Protein AF-X1K2Z6-F1 (afdb_monomer)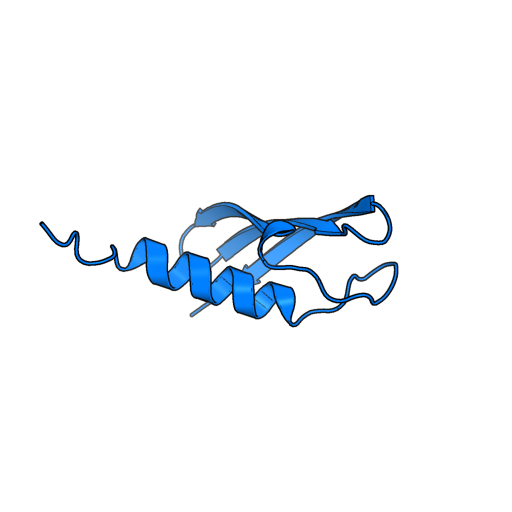

Organism: NCBI:txid412755

Solvent-accessible surface area (backbone atoms only — not comparable to full-atom values): 4011 Å² total; per-residue (Å²): 140,76,80,75,79,53,71,71,55,57,52,52,54,52,48,31,54,57,53,24,73,39,55,38,93,84,79,58,50,61,36,52,56,84,32,48,43,82,74,48,76,57,96,45,42,37,37,27,42,36,42,36,89,88,78,69,51,72,48,77,48,80,45,81,60,131

Mean predicted aligned error: 5.37 Å

Foldseek 3Di:
DDDPPDPVRVVLQVVLVVQQPAADPPPRHGFDSVQWAFPDDDDQWTWIWGARPPPRDIDIDIDGHD

Structure (mmCIF, N/CA/C/O backbone):
data_AF-X1K2Z6-F1
#
_entry.id   AF-X1K2Z6-F1
#
loop_
_atom_site.group_PDB
_atom_site.id
_atom_site.type_symbol
_atom_site.label_atom_id
_atom_site.label_alt_id
_atom_site.label_comp_id
_atom_site.label_asym_id
_atom_site.label_entity_id
_atom_site.label_seq_id
_atom_site.pdbx_PDB_ins_code
_atom_site.Cartn_x
_atom_site.Cartn_y
_atom_site.Cartn_z
_atom_site.occupancy
_atom_site.B_iso_or_equiv
_atom_site.auth_seq_id
_atom_site.auth_comp_id
_atom_site.auth_asym_id
_atom_site.auth_atom_id
_atom_site.pdbx_PDB_model_num
ATOM 1 N N . MET A 1 1 ? -7.690 31.486 6.488 1.00 38.97 1 MET A N 1
ATOM 2 C CA . MET A 1 1 ? -8.378 30.383 5.787 1.00 38.97 1 MET A CA 1
ATOM 3 C C . MET A 1 1 ? -7.514 29.151 5.981 1.00 38.97 1 MET A C 1
ATOM 5 O O . MET A 1 1 ? -6.622 28.917 5.183 1.00 38.97 1 MET A O 1
ATOM 9 N N . ALA A 1 2 ? -7.672 28.471 7.113 1.00 44.97 2 ALA A N 1
ATOM 10 C CA . ALA A 1 2 ? -7.018 27.198 7.379 1.00 44.97 2 ALA A CA 1
ATOM 11 C C . ALA A 1 2 ? -8.141 26.165 7.338 1.00 44.97 2 ALA A C 1
ATOM 13 O O . ALA A 1 2 ? -9.035 26.209 8.177 1.00 44.97 2 ALA A O 1
ATOM 14 N N . THR A 1 3 ? -8.181 25.351 6.289 1.00 54.06 3 THR A N 1
ATOM 15 C CA . THR A 1 3 ? -8.979 24.126 6.288 1.00 54.06 3 THR A CA 1
ATOM 16 C C . THR A 1 3 ? -8.353 23.223 7.334 1.00 54.06 3 THR A C 1
ATOM 18 O O . THR A 1 3 ? -7.221 22.779 7.147 1.00 54.06 3 THR A O 1
ATOM 21 N N . GLU A 1 4 ? -9.044 23.037 8.457 1.00 59.38 4 GLU A N 1
ATOM 22 C CA . GLU A 1 4 ? -8.729 21.963 9.394 1.00 59.38 4 GLU A CA 1
ATOM 23 C C . GLU A 1 4 ? -8.656 20.670 8.568 1.00 59.38 4 GLU A C 1
ATOM 25 O O . GLU A 1 4 ? -9.563 20.427 7.762 1.00 59.38 4 GLU A O 1
ATOM 30 N N . PRO A 1 5 ? -7.544 19.919 8.631 1.00 58.59 5 PRO A N 1
ATOM 31 C CA . PRO A 1 5 ? -7.435 18.679 7.886 1.00 58.59 5 PRO A CA 1
ATOM 32 C C . PRO A 1 5 ? -8.599 17.773 8.293 1.00 58.59 5 PRO A C 1
ATOM 34 O O . PRO A 1 5 ? -8.842 17.537 9.472 1.00 58.59 5 PRO A O 1
ATOM 37 N N . ASP A 1 6 ? -9.356 17.323 7.295 1.00 69.56 6 ASP A N 1
ATOM 38 C CA . ASP A 1 6 ? -10.387 16.306 7.467 1.00 69.56 6 ASP A CA 1
ATOM 39 C C . ASP A 1 6 ? -9.732 15.075 8.121 1.00 69.56 6 ASP A C 1
ATOM 41 O O . ASP A 1 6 ? -8.672 14.633 7.672 1.00 69.56 6 ASP A O 1
ATOM 45 N N . GLU A 1 7 ? -10.335 14.524 9.175 1.00 71.75 7 GLU A N 1
ATOM 46 C CA . GLU A 1 7 ? -9.872 13.321 9.888 1.00 71.75 7 GLU A CA 1
ATOM 47 C C . GLU A 1 7 ? -9.572 12.158 8.914 1.00 71.75 7 GLU A C 1
ATOM 49 O O . GLU A 1 7 ? -8.646 11.363 9.107 1.00 71.75 7 GLU A O 1
ATOM 54 N N . SER A 1 8 ? -10.291 12.105 7.786 1.00 77.19 8 SER A N 1
ATOM 55 C CA . SER A 1 8 ? -10.033 11.154 6.707 1.00 77.19 8 SER A CA 1
ATOM 56 C C . SER A 1 8 ? -8.679 11.358 6.018 1.00 77.19 8 SER A C 1
ATOM 58 O O . SER A 1 8 ? -8.105 10.378 5.539 1.00 77.19 8 SER A O 1
ATOM 60 N N . TYR A 1 9 ? -8.184 12.589 5.896 1.00 80.69 9 TYR A N 1
ATOM 61 C CA . TYR A 1 9 ? -6.905 12.901 5.257 1.00 80.69 9 TYR A CA 1
ATOM 62 C C . TYR A 1 9 ? -5.730 12.481 6.143 1.00 80.69 9 TYR A C 1
ATOM 64 O O . TYR A 1 9 ? -4.817 11.810 5.665 1.00 80.69 9 TYR A O 1
ATOM 72 N N . GLU A 1 10 ? -5.787 12.778 7.442 1.00 85.62 10 GLU A N 1
ATOM 73 C CA . GLU A 1 10 ? -4.734 12.385 8.388 1.00 85.62 10 GLU A CA 1
ATOM 74 C C . GLU A 1 10 ? -4.587 10.863 8.468 1.00 85.62 10 GLU A C 1
ATOM 76 O O . GLU A 1 10 ? -3.474 10.335 8.403 1.00 85.62 10 GLU A O 1
ATOM 81 N N . LYS A 1 11 ? -5.714 10.137 8.511 1.00 86.31 11 LYS A N 1
ATOM 82 C CA . LYS A 1 11 ? -5.707 8.669 8.506 1.00 86.31 11 LYS A CA 1
ATOM 83 C C . LYS A 1 11 ? -5.068 8.110 7.233 1.00 86.31 11 LYS A C 1
ATOM 85 O O . LYS A 1 11 ? -4.270 7.180 7.310 1.00 86.31 11 LYS A O 1
ATOM 90 N N . ARG A 1 12 ? -5.365 8.689 6.065 1.00 88.94 12 ARG A N 1
ATOM 91 C CA . ARG A 1 12 ? -4.765 8.282 4.781 1.00 88.94 12 ARG A CA 1
ATOM 92 C C . ARG A 1 12 ? -3.253 8.484 4.761 1.00 88.94 12 ARG A C 1
ATOM 94 O O . ARG A 1 12 ? -2.530 7.591 4.322 1.00 88.94 12 ARG A O 1
ATOM 101 N N . GLU A 1 13 ? -2.778 9.619 5.257 1.00 89.56 1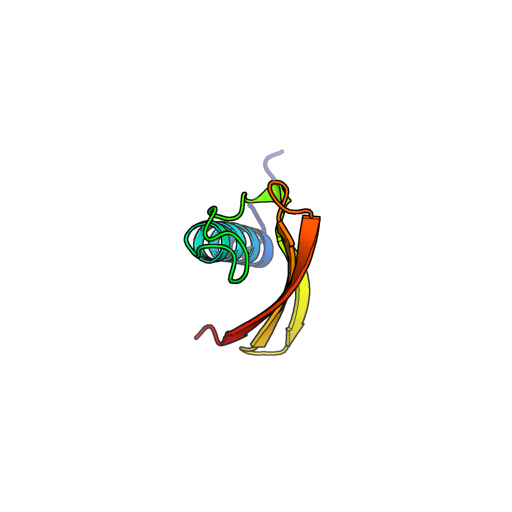3 GLU A N 1
ATOM 102 C CA . GLU A 1 13 ? -1.347 9.921 5.296 1.00 89.56 13 GLU A CA 1
ATOM 103 C C . GLU A 1 13 ? -0.595 9.039 6.298 1.00 89.56 13 GLU A C 1
ATOM 105 O O . GLU A 1 13 ? 0.489 8.543 5.982 1.00 89.56 13 GLU A O 1
ATOM 110 N N . LEU A 1 14 ? -1.189 8.744 7.458 1.00 89.94 14 LEU A N 1
ATOM 111 C CA . LEU A 1 14 ? -0.6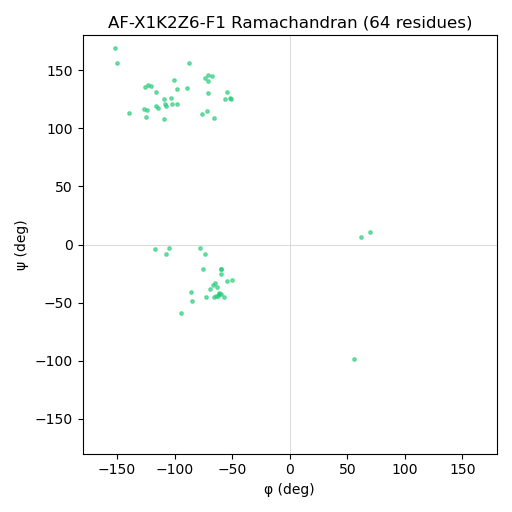25 7.787 8.412 1.00 89.94 14 LEU A CA 1
ATOM 112 C C . LEU A 1 14 ? -0.472 6.394 7.788 1.00 89.94 14 LEU A C 1
ATOM 114 O O . LEU A 1 14 ? 0.557 5.742 7.954 1.00 89.94 14 LEU A O 1
ATOM 118 N N . ILE A 1 15 ? -1.479 5.943 7.040 1.00 90.06 15 ILE A N 1
ATOM 119 C CA . ILE A 1 15 ? -1.466 4.630 6.390 1.00 90.06 15 ILE A CA 1
ATOM 120 C C . ILE A 1 15 ? -0.366 4.542 5.341 1.00 90.06 15 ILE A C 1
ATOM 122 O O . ILE A 1 15 ? 0.371 3.558 5.328 1.00 90.06 15 ILE A O 1
ATOM 126 N N . LYS A 1 16 ? -0.200 5.570 4.504 1.00 92.50 16 LYS A N 1
ATOM 127 C CA . LYS A 1 16 ? 0.910 5.610 3.542 1.00 92.50 16 LYS A CA 1
ATOM 128 C C . LYS A 1 16 ? 2.262 5.498 4.243 1.00 92.50 16 LYS A C 1
ATOM 130 O O . LYS A 1 16 ? 3.089 4.693 3.833 1.00 92.50 16 LYS A O 1
ATOM 135 N N . HIS A 1 17 ? 2.467 6.227 5.340 1.00 91.94 17 HIS A N 1
ATOM 136 C CA . HIS A 1 17 ? 3.709 6.132 6.114 1.00 91.94 17 HIS A CA 1
ATOM 137 C C . HIS A 1 17 ? 3.926 4.737 6.718 1.00 91.94 17 HIS A C 1
ATOM 139 O O . HIS A 1 17 ? 5.055 4.250 6.751 1.00 91.94 17 HIS A O 1
ATOM 145 N N . LEU A 1 18 ? 2.859 4.067 7.162 1.00 91.38 18 LEU A N 1
ATOM 146 C CA . LEU A 1 18 ? 2.945 2.691 7.652 1.00 91.38 18 LEU A CA 1
ATOM 147 C C . LEU A 1 18 ? 3.329 1.719 6.534 1.00 91.38 18 LEU A C 1
ATOM 149 O O . LEU A 1 18 ? 4.224 0.900 6.731 1.00 91.38 18 LEU A O 1
ATOM 153 N N . ILE A 1 19 ? 2.716 1.818 5.353 1.00 91.25 19 ILE A N 1
ATOM 154 C CA . ILE A 1 19 ? 3.062 0.949 4.220 1.00 91.25 19 ILE A CA 1
ATOM 155 C C . ILE A 1 19 ? 4.477 1.230 3.701 1.00 91.25 19 ILE A C 1
ATOM 157 O O . ILE A 1 19 ? 5.189 0.284 3.373 1.00 91.25 19 ILE A O 1
ATOM 161 N N . ALA A 1 20 ? 4.932 2.485 3.721 1.00 93.38 20 ALA A N 1
ATOM 162 C CA . ALA A 1 20 ? 6.304 2.857 3.367 1.00 93.38 20 ALA A CA 1
ATOM 163 C C . ALA A 1 20 ? 7.360 2.185 4.269 1.00 93.38 20 ALA A C 1
ATOM 165 O O . ALA A 1 20 ? 8.490 1.940 3.855 1.00 93.38 20 ALA A O 1
ATOM 166 N N . SER A 1 21 ? 6.989 1.808 5.497 1.00 91.94 21 SER A N 1
ATOM 167 C CA . SER A 1 21 ? 7.868 1.054 6.402 1.00 91.94 21 SER A CA 1
ATOM 168 C C . SER A 1 21 ? 7.975 -0.445 6.082 1.00 91.94 21 SER A C 1
ATOM 170 O O . SER A 1 21 ? 8.736 -1.160 6.735 1.00 91.94 21 SER A O 1
ATOM 172 N N . ILE A 1 22 ? 7.238 -0.940 5.083 1.00 91.38 22 ILE A N 1
ATOM 173 C CA . ILE A 1 22 ? 7.248 -2.342 4.657 1.00 91.38 22 ILE A CA 1
ATOM 174 C C . ILE A 1 22 ? 8.172 -2.489 3.436 1.00 91.38 22 ILE A C 1
ATOM 176 O O . ILE A 1 22 ? 8.074 -1.701 2.494 1.00 91.38 22 ILE A O 1
ATOM 180 N N . PRO A 1 23 ? 9.065 -3.494 3.404 1.00 93.31 23 PRO A N 1
ATOM 181 C CA . PRO A 1 23 ? 9.886 -3.758 2.232 1.00 93.31 23 PRO A CA 1
ATOM 182 C C . PRO A 1 23 ? 9.065 -4.394 1.105 1.00 93.31 23 PRO A C 1
ATOM 184 O O . PRO A 1 23 ? 8.207 -5.252 1.329 1.00 93.31 23 PRO A O 1
ATOM 187 N N . CYS A 1 24 ? 9.384 -4.023 -0.131 1.00 94.19 24 CYS A N 1
ATOM 188 C CA . CYS A 1 24 ? 8.869 -4.643 -1.339 1.00 94.19 24 CYS A CA 1
ATOM 189 C C . CYS A 1 24 ? 9.075 -6.160 -1.287 1.00 94.19 24 CYS A C 1
ATOM 191 O O . CYS A 1 24 ? 10.200 -6.644 -1.154 1.00 94.19 24 CYS A O 1
ATOM 193 N N . ALA A 1 25 ? 7.997 -6.922 -1.482 1.00 91.56 25 ALA A N 1
ATOM 194 C CA . ALA A 1 25 ? 8.044 -8.384 -1.446 1.00 91.56 25 ALA A CA 1
ATOM 195 C C . ALA A 1 25 ? 8.997 -8.995 -2.495 1.00 91.56 25 ALA A C 1
ATOM 197 O O . ALA A 1 25 ? 9.438 -10.130 -2.332 1.00 91.56 25 ALA A O 1
ATOM 198 N N . ILE A 1 26 ? 9.325 -8.243 -3.553 1.00 95.44 26 ILE A N 1
ATOM 199 C CA . ILE A 1 26 ? 10.180 -8.689 -4.658 1.00 95.44 26 ILE A CA 1
ATOM 200 C C . ILE A 1 26 ? 11.644 -8.294 -4.442 1.00 95.44 26 ILE A C 1
ATOM 202 O O . ILE A 1 26 ? 12.512 -9.162 -4.424 1.00 95.44 26 ILE A O 1
ATOM 206 N N . CYS A 1 27 ? 11.938 -6.998 -4.297 1.00 95.81 27 CYS A N 1
ATOM 207 C CA . CYS A 1 27 ? 13.320 -6.501 -4.249 1.00 95.81 27 CYS A CA 1
ATOM 208 C C . CYS A 1 27 ? 13.805 -6.104 -2.849 1.00 95.81 27 CYS A C 1
ATOM 210 O O . CYS A 1 27 ? 14.965 -5.731 -2.700 1.00 95.81 27 CYS A O 1
ATOM 212 N N . GLN A 1 28 ? 12.936 -6.183 -1.837 1.00 95.62 28 GLN A N 1
ATOM 213 C CA . GLN A 1 28 ? 13.206 -5.814 -0.444 1.00 95.62 28 GLN A CA 1
ATOM 214 C C . GLN A 1 28 ? 13.559 -4.331 -0.211 1.00 95.62 28 GLN A C 1
ATOM 216 O O . GLN A 1 28 ? 13.873 -3.953 0.915 1.00 95.62 28 GLN A O 1
ATOM 221 N N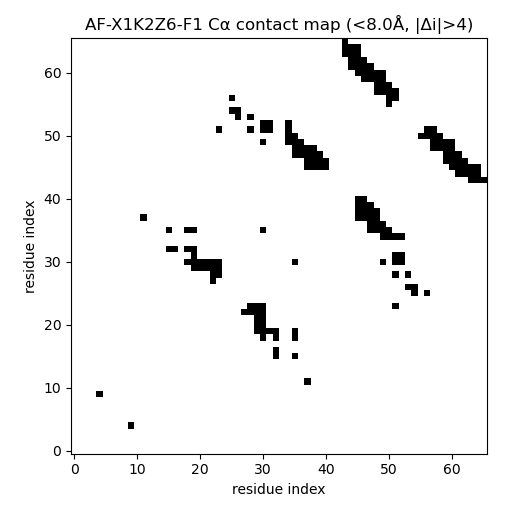 . HIS A 1 29 ? 13.469 -3.474 -1.234 1.00 95.50 29 HIS A N 1
ATOM 222 C CA . HIS A 1 29 ? 13.533 -2.022 -1.060 1.00 95.50 29 HIS A CA 1
ATOM 223 C C . HIS A 1 29 ? 12.253 -1.514 -0.387 1.00 95.50 29 HIS A C 1
ATOM 225 O O . HIS A 1 29 ? 11.174 -2.018 -0.689 1.00 95.50 29 HIS A O 1
ATOM 231 N N . TYR A 1 30 ? 12.357 -0.545 0.519 1.00 94.88 30 TYR A N 1
ATOM 232 C CA . TYR A 1 30 ? 11.184 0.056 1.158 1.00 94.88 30 TYR A CA 1
ATOM 233 C C . TYR A 1 30 ? 10.368 0.860 0.147 1.00 94.88 30 TYR A C 1
ATOM 235 O O . TYR A 1 30 ? 10.939 1.458 -0.761 1.00 94.88 30 TYR A O 1
ATOM 243 N N . TYR A 1 31 ? 9.046 0.855 0.294 1.00 93.50 31 TYR A N 1
ATOM 244 C CA . TYR A 1 31 ? 8.188 1.711 -0.522 1.00 93.50 31 TYR A CA 1
ATOM 245 C C . TYR A 1 31 ? 8.346 3.175 -0.110 1.00 93.50 31 TYR A C 1
ATOM 247 O O . TYR A 1 31 ? 8.502 3.482 1.073 1.00 93.50 31 TYR A O 1
ATOM 255 N N . GLU A 1 32 ? 8.245 4.089 -1.066 1.00 92.56 32 GLU A N 1
ATOM 256 C CA . GLU A 1 32 ? 8.088 5.511 -0.772 1.00 92.56 32 GLU A CA 1
ATOM 257 C C . GLU A 1 32 ? 6.599 5.869 -0.599 1.00 92.56 32 GLU A C 1
ATOM 259 O O . GLU A 1 32 ? 5.728 5.172 -1.118 1.00 92.56 32 GLU A O 1
ATOM 264 N N . PRO A 1 33 ? 6.249 6.954 0.117 1.00 90.31 33 PRO A N 1
ATOM 265 C CA . PRO A 1 33 ? 4.854 7.390 0.246 1.00 90.31 33 PRO A CA 1
ATOM 266 C C . PRO A 1 33 ? 4.145 7.611 -1.099 1.00 90.31 33 PRO A C 1
ATOM 268 O O . PRO A 1 33 ? 2.938 7.380 -1.199 1.00 90.31 33 PRO A O 1
ATOM 271 N N . ASP A 1 34 ? 4.900 8.030 -2.117 1.00 92.00 34 ASP A N 1
ATOM 272 C CA . ASP A 1 34 ? 4.409 8.276 -3.475 1.00 92.00 34 ASP A CA 1
ATOM 273 C C . ASP A 1 34 ? 4.158 6.979 -4.262 1.00 92.00 34 ASP A C 1
ATOM 275 O O . ASP A 1 34 ? 3.333 6.976 -5.174 1.00 92.00 34 ASP A O 1
ATOM 279 N N . ASP A 1 35 ? 4.775 5.864 -3.855 1.00 93.44 35 ASP A N 1
ATOM 280 C CA . ASP A 1 35 ? 4.562 4.532 -4.437 1.00 93.44 35 ASP A CA 1
ATOM 281 C C . ASP A 1 35 ? 3.204 3.927 -4.030 1.00 93.44 35 ASP A C 1
ATOM 283 O O . ASP A 1 35 ? 2.830 2.855 -4.512 1.00 93.44 35 ASP A O 1
ATOM 287 N N . ILE A 1 36 ? 2.478 4.561 -3.096 1.00 94.00 36 ILE A N 1
ATOM 288 C CA . ILE A 1 36 ? 1.306 3.999 -2.416 1.00 94.00 36 ILE A CA 1
ATOM 289 C C . ILE A 1 36 ? 0.039 4.777 -2.778 1.00 94.00 36 ILE A C 1
ATOM 291 O O . ILE A 1 36 ? -0.170 5.935 -2.400 1.00 94.00 36 ILE A O 1
ATOM 295 N N . HIS A 1 37 ? -0.897 4.083 -3.418 1.00 93.44 37 HIS A N 1
ATOM 296 C CA . HIS A 1 37 ? -2.185 4.629 -3.820 1.00 93.44 37 HIS A CA 1
ATOM 297 C C . HIS A 1 37 ? -3.329 3.917 -3.103 1.00 93.44 37 HIS A C 1
ATOM 299 O O . HIS A 1 37 ? -3.542 2.717 -3.260 1.00 93.44 37 HIS A O 1
ATOM 305 N N . ILE A 1 38 ? -4.114 4.668 -2.330 1.00 91.19 38 ILE A N 1
ATOM 306 C CA . ILE A 1 38 ? -5.307 4.137 -1.663 1.00 91.19 38 ILE A CA 1
ATOM 307 C C . ILE A 1 38 ? -6.420 4.000 -2.701 1.00 91.19 38 ILE A C 1
ATOM 309 O O . ILE A 1 38 ? -6.931 5.003 -3.200 1.00 91.19 38 ILE A O 1
ATOM 313 N N . VAL A 1 39 ? -6.788 2.758 -3.008 1.00 93.00 39 VAL A N 1
ATOM 314 C CA . VAL A 1 39 ? -7.796 2.411 -4.018 1.00 93.00 39 VAL A CA 1
ATOM 315 C C . VAL A 1 39 ? -9.194 2.457 -3.417 1.00 93.00 39 VAL A C 1
ATOM 317 O O . VAL A 1 39 ? -10.092 3.062 -3.996 1.00 93.00 39 VAL A O 1
ATOM 320 N N . ASP A 1 40 ? -9.378 1.828 -2.257 1.00 88.88 40 ASP A N 1
ATOM 321 C CA . ASP A 1 40 ? -10.660 1.792 -1.556 1.00 88.88 40 ASP A CA 1
ATOM 322 C C . ASP A 1 40 ? -10.439 1.687 -0.043 1.00 88.88 40 ASP A C 1
ATOM 324 O O . ASP A 1 40 ? -9.401 1.212 0.433 1.00 88.88 40 ASP A O 1
ATOM 328 N N . HIS A 1 41 ? -11.435 2.127 0.710 1.00 86.75 41 HIS A N 1
ATOM 329 C CA . HIS A 1 41 ? -11.518 1.950 2.149 1.00 86.75 41 HIS A CA 1
ATOM 330 C C . HIS A 1 41 ? -12.965 1.628 2.512 1.00 86.75 41 HIS A C 1
ATOM 332 O O . HIS A 1 41 ? -13.849 2.476 2.376 1.00 86.75 41 HIS A O 1
ATOM 338 N N . ARG A 1 42 ? -13.202 0.399 2.980 1.00 85.12 42 ARG A N 1
ATOM 339 C CA . ARG A 1 42 ? -14.516 -0.054 3.449 1.00 85.12 42 ARG A CA 1
ATOM 340 C C . ARG A 1 42 ? -14.395 -0.560 4.873 1.00 85.12 42 ARG A C 1
ATOM 342 O O . ARG A 1 42 ? -13.721 -1.559 5.119 1.00 85.12 42 ARG A O 1
ATOM 349 N N . ASP A 1 43 ? -15.074 0.132 5.778 1.00 85.06 43 ASP A N 1
ATOM 350 C CA . ASP A 1 43 ? -15.090 -0.139 7.214 1.00 85.06 43 ASP A CA 1
ATOM 351 C C . ASP A 1 43 ? -13.683 -0.147 7.835 1.00 85.06 43 ASP A C 1
ATOM 353 O O . ASP A 1 43 ? -13.133 0.909 8.127 1.00 85.06 43 ASP A O 1
ATOM 357 N N . GLU A 1 44 ? -13.095 -1.325 8.036 1.00 87.31 44 GLU A N 1
ATOM 358 C CA . GLU A 1 44 ? -11.754 -1.498 8.611 1.00 87.31 44 GLU A CA 1
ATOM 359 C C . GLU A 1 44 ? -10.718 -1.927 7.560 1.00 87.31 44 GLU A C 1
ATOM 361 O O . GLU A 1 44 ? -9.525 -1.994 7.859 1.00 87.31 44 GLU A O 1
ATOM 366 N N . ILE A 1 45 ? -11.151 -2.243 6.333 1.00 90.31 45 ILE A N 1
ATOM 367 C CA . ILE A 1 45 ? -10.299 -2.791 5.275 1.00 90.31 45 ILE A CA 1
ATOM 368 C C . ILE A 1 45 ? -9.861 -1.676 4.332 1.00 90.31 45 ILE A C 1
ATOM 370 O O . ILE A 1 45 ? -10.672 -1.038 3.657 1.00 90.31 45 ILE A O 1
ATOM 374 N N . TRP A 1 46 ? -8.548 -1.506 4.238 1.00 92.19 46 TRP A N 1
ATOM 375 C CA . TRP A 1 46 ? -7.880 -0.617 3.301 1.00 92.19 46 TRP A CA 1
ATOM 376 C C . TRP A 1 46 ? -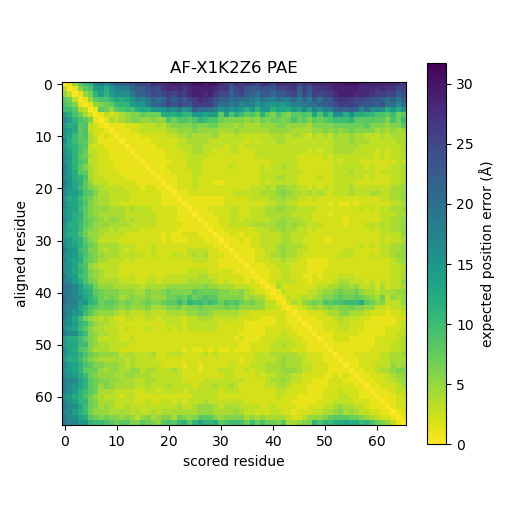7.288 -1.428 2.163 1.00 92.19 46 TRP A C 1
ATOM 378 O O . TRP A 1 46 ? -6.513 -2.361 2.389 1.00 92.19 46 TRP A O 1
ATOM 388 N N . VAL A 1 47 ? -7.643 -1.048 0.940 1.00 93.69 47 VAL A N 1
ATOM 389 C CA . VAL A 1 47 ? -7.089 -1.620 -0.283 1.00 93.69 47 VAL A CA 1
ATOM 390 C C . VAL A 1 47 ? -6.183 -0.582 -0.915 1.00 93.69 47 VAL A C 1
ATOM 392 O O . VAL A 1 47 ? -6.619 0.522 -1.251 1.00 93.69 47 VAL A O 1
ATOM 395 N N . MET A 1 48 ? -4.916 -0.936 -1.078 1.00 94.19 48 MET A N 1
ATOM 396 C CA . MET A 1 48 ? -3.897 -0.055 -1.633 1.00 94.19 48 MET A CA 1
ATOM 397 C C . MET A 1 48 ? -3.210 -0.735 -2.806 1.00 94.19 48 MET A C 1
ATOM 399 O O . MET A 1 48 ? -2.852 -1.908 -2.726 1.00 94.19 48 MET A O 1
ATOM 403 N N . ALA A 1 49 ? -3.015 0.011 -3.883 1.00 95.19 49 ALA A N 1
ATOM 404 C CA . ALA A 1 49 ? -2.101 -0.354 -4.946 1.00 95.19 49 ALA A CA 1
ATOM 405 C C . ALA A 1 49 ? -0.723 0.207 -4.604 1.00 95.19 49 ALA A C 1
ATOM 407 O O . ALA A 1 49 ? -0.614 1.355 -4.174 1.00 95.19 49 ALA A O 1
ATOM 408 N N . VAL A 1 50 ? 0.305 -0.616 -4.778 1.00 95.06 50 VAL A N 1
ATOM 409 C CA . VAL A 1 50 ? 1.697 -0.212 -4.596 1.00 95.06 50 VAL A CA 1
ATOM 410 C C . VAL A 1 50 ? 2.480 -0.469 -5.871 1.00 95.06 50 VAL A C 1
ATOM 412 O O . VAL A 1 50 ? 2.340 -1.532 -6.481 1.00 95.0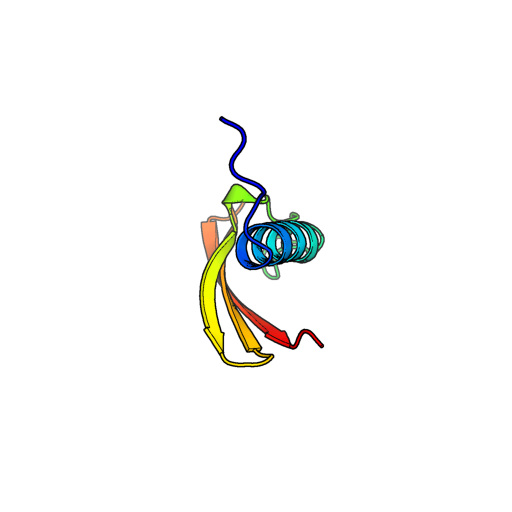6 50 VAL A O 1
ATOM 415 N N . GLU A 1 51 ? 3.319 0.480 -6.257 1.00 96.25 51 GLU A N 1
ATOM 416 C CA . GLU A 1 51 ? 4.256 0.345 -7.367 1.00 96.25 51 GLU A CA 1
ATOM 417 C C . GLU A 1 51 ? 5.662 0.645 -6.862 1.00 96.25 51 GLU A C 1
ATOM 419 O O . GLU A 1 51 ? 5.979 1.770 -6.519 1.00 96.25 51 GLU A O 1
ATOM 424 N N . CYS A 1 52 ? 6.517 -0.373 -6.779 1.00 96.00 52 CYS A N 1
ATOM 425 C CA . CYS A 1 52 ? 7.874 -0.168 -6.283 1.00 96.00 52 CYS A CA 1
ATOM 426 C C . CYS A 1 52 ? 8.706 0.589 -7.324 1.00 96.00 52 CYS A C 1
ATOM 428 O O . CYS A 1 52 ? 9.028 0.020 -8.372 1.00 96.00 52 CYS A O 1
ATOM 430 N N . ASN A 1 53 ? 9.135 1.811 -7.005 1.00 94.56 53 ASN A N 1
ATOM 431 C CA . ASN A 1 53 ? 9.983 2.627 -7.879 1.00 94.56 53 ASN A CA 1
ATOM 432 C C . ASN A 1 53 ? 11.341 1.974 -8.232 1.00 94.56 53 ASN A C 1
ATOM 434 O O . ASN A 1 53 ? 11.947 2.304 -9.251 1.00 94.56 53 ASN A O 1
ATOM 438 N N . HIS A 1 54 ? 11.811 1.015 -7.426 1.00 96.12 54 HIS A N 1
ATOM 439 C CA . HIS A 1 54 ? 13.126 0.396 -7.577 1.00 96.12 54 HIS A CA 1
ATOM 440 C C . HIS A 1 54 ? 13.136 -0.789 -8.556 1.00 96.12 54 HIS A C 1
ATOM 442 O O . HIS A 1 54 ? 14.078 -0.945 -9.333 1.00 96.12 54 HIS A O 1
ATOM 448 N N . CYS A 1 55 ? 12.113 -1.650 -8.530 1.00 95.88 55 CYS A N 1
ATOM 449 C CA . CYS A 1 55 ? 12.037 -2.825 -9.411 1.00 95.88 55 CYS A CA 1
ATOM 450 C C . CYS A 1 55 ? 10.850 -2.814 -10.383 1.00 95.88 55 CYS A C 1
ATOM 452 O O . CYS A 1 55 ? 10.730 -3.735 -11.191 1.00 95.88 55 CYS A O 1
ATOM 454 N N . GLY A 1 56 ? 9.969 -1.813 -10.300 1.00 95.25 56 GLY A N 1
ATOM 455 C CA . GLY A 1 56 ? 8.765 -1.691 -11.124 1.00 95.25 56 GLY A CA 1
ATOM 456 C C . GLY A 1 56 ? 7.681 -2.722 -10.802 1.00 95.25 56 GLY A C 1
ATOM 457 O O . GLY A 1 56 ? 6.739 -2.889 -11.574 1.00 95.25 56 GLY A O 1
ATOM 458 N N . SER A 1 57 ? 7.807 -3.469 -9.698 1.00 95.62 57 SER A N 1
ATOM 459 C CA . SER A 1 57 ? 6.785 -4.444 -9.322 1.00 95.62 57 SER A CA 1
ATOM 460 C C . SER A 1 57 ? 5.524 -3.730 -8.855 1.00 95.62 57 SER A C 1
ATOM 462 O O . SER A 1 57 ? 5.593 -2.899 -7.946 1.00 95.62 57 SER A O 1
ATOM 464 N N . GLN A 1 58 ? 4.382 -4.137 -9.395 1.00 95.19 58 GLN A N 1
ATOM 465 C CA . GLN A 1 58 ? 3.072 -3.683 -8.947 1.00 95.19 58 GLN A CA 1
ATOM 466 C C . GLN A 1 58 ? 2.433 -4.739 -8.046 1.00 95.19 58 GLN A C 1
ATOM 468 O O . GLN A 1 58 ? 2.566 -5.943 -8.282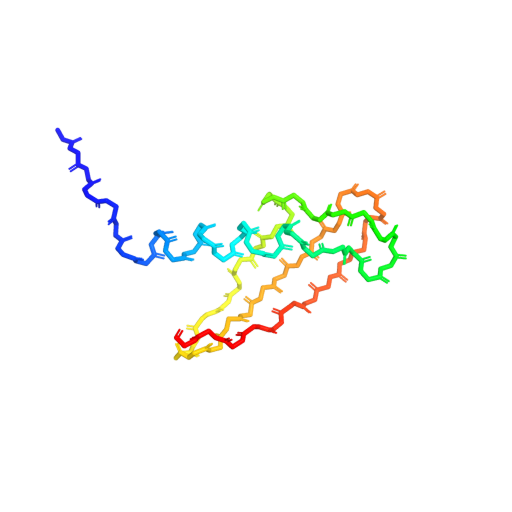 1.00 95.19 58 GLN A O 1
ATOM 473 N N . GLY A 1 59 ? 1.740 -4.294 -7.005 1.00 92.00 59 GLY A N 1
ATOM 474 C CA . GLY A 1 59 ? 1.098 -5.169 -6.035 1.00 92.00 59 GLY A CA 1
ATOM 475 C C . GLY A 1 59 ? -0.121 -4.535 -5.386 1.00 92.00 59 GLY A C 1
ATOM 476 O O . GLY A 1 59 ? -0.373 -3.338 -5.514 1.00 92.00 59 GLY A O 1
ATOM 477 N N . LEU A 1 60 ? -0.878 -5.364 -4.672 1.00 93.94 60 LEU A N 1
ATOM 478 C CA . LEU A 1 60 ? -1.985 -4.923 -3.834 1.00 93.94 60 LEU A CA 1
ATOM 479 C C . LEU A 1 60 ? -1.671 -5.238 -2.377 1.00 93.94 60 LEU A C 1
ATOM 481 O O . LEU A 1 60 ? -1.306 -6.366 -2.042 1.00 93.94 60 LEU A O 1
ATOM 485 N N . VAL A 1 61 ? -1.855 -4.244 -1.518 1.00 92.12 61 VAL A N 1
ATOM 486 C CA . VAL A 1 61 ? -1.753 -4.374 -0.069 1.00 92.12 61 VAL A CA 1
ATOM 487 C C . VAL A 1 61 ? -3.150 -4.248 0.521 1.00 92.12 61 VAL A C 1
ATOM 489 O O . VAL A 1 61 ? -3.854 -3.264 0.296 1.00 92.12 61 VAL A O 1
ATOM 492 N N . PHE A 1 62 ? -3.534 -5.259 1.293 1.00 92.31 62 PHE A N 1
ATOM 493 C CA . PHE A 1 62 ? -4.761 -5.267 2.075 1.00 92.31 62 PHE A CA 1
ATOM 494 C C . PHE A 1 62 ? -4.382 -5.114 3.543 1.00 92.31 62 PHE A C 1
ATOM 496 O O . PHE A 1 62 ? -3.667 -5.958 4.085 1.00 92.31 62 PHE A O 1
ATOM 503 N N . ALA A 1 63 ? -4.846 -4.044 4.181 1.00 89.88 63 ALA A N 1
ATOM 504 C CA . ALA A 1 63 ? -4.602 -3.790 5.595 1.00 89.88 63 ALA A CA 1
ATOM 505 C C . ALA A 1 63 ? -5.927 -3.705 6.353 1.00 89.88 63 ALA A C 1
ATOM 507 O O . ALA A 1 63 ? -6.873 -3.075 5.887 1.00 89.88 63 ALA A O 1
ATOM 508 N N . VAL A 1 64 ? -5.981 -4.332 7.528 1.00 89.81 64 VAL A N 1
ATOM 509 C CA . VAL A 1 64 ? -7.093 -4.182 8.472 1.00 89.81 64 VAL A CA 1
ATOM 510 C C . VAL A 1 64 ? -6.633 -3.242 9.575 1.00 89.81 64 VAL A C 1
ATOM 512 O O . VAL A 1 64 ? -5.632 -3.524 10.234 1.00 89.81 64 VAL A O 1
ATOM 515 N N . ILE A 1 65 ? -7.335 -2.128 9.760 1.00 81.19 65 ILE A N 1
ATOM 516 C CA . ILE A 1 65 ? -6.960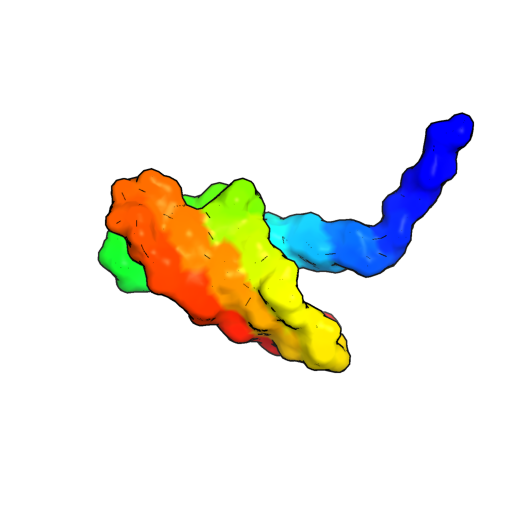 -1.073 10.706 1.00 81.19 65 ILE A CA 1
ATOM 517 C C . ILE A 1 65 ? -8.150 -0.796 11.620 1.00 81.19 65 ILE A C 1
ATOM 519 O O . ILE A 1 65 ? -9.198 -0.354 11.148 1.00 81.19 65 ILE A O 1
ATOM 523 N N . LYS A 1 66 ? -7.958 -1.063 12.914 1.00 74.94 66 LYS A N 1
ATOM 524 C CA . LYS A 1 66 ? -8.921 -0.823 13.994 1.00 74.94 66 LYS A CA 1
ATOM 525 C C . LYS A 1 66 ? -8.565 0.423 14.783 1.00 74.94 66 LYS A C 1
ATOM 527 O O . LYS A 1 66 ? -7.348 0.648 14.967 1.00 74.94 66 LYS A O 1
#

Secondary structure (DSSP, 8-state):
---PPPHHHHHHHHHHHHHHTSBPTTT-PBPPGGGEEEEEEETTEEEEEEE-TTT--EEEEEEE--

Radius of gyration: 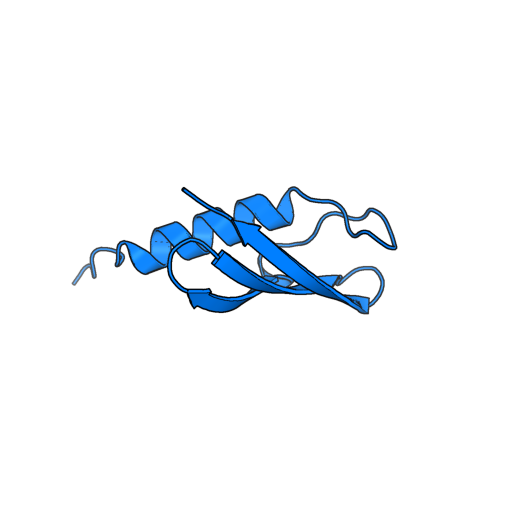12.86 Å; Cα contacts (8 Å, |Δi|>4): 94; chains: 1; bounding box: 29×39×25 Å

pLDDT: mean 87.64, std 12.02, range [38.97, 96.25]

Nearest PDB structures (foldseek):
  3tdh-assembly1_B  TM=3.702E-01  e=1.738E+00  Saccharomyces cerevisiae S288C
  8oef-assembly1_A  TM=4.340E-01  e=1.106E+00  Homo sapiens
  3te5-assembly1_B  TM=3.705E-01  e=1.738E+00  Saccharomyces cerevisiae S288C
  5ipl-assembly1_D  TM=3.617E-01  e=3.773E+00  Escherichia coli

Sequence (66 aa):
MATEPDESYEKRELIKHLIASIPCAICQHYYEPDDIHIVDHRDEIWVMAVECNHCGSQGLVFAVIK